Protein AF-A0A1H3UF61-F1 (afdb_monomer_lite)

Sequence (106 aa):
MKQRPRIYYTESQKKLMWDHWQKGDSLQHIAQLFDRNHSSIQHILAETGGIRPAVRRRSRLALTLAEREEISRAVVAGNSIRSMAALLGRAASTISREIKRNGGQG

pLDDT: mean 89.36, std 7.06, range [53.25, 95.38]

Structure (mmCIF, N/CA/C/O backbone):
data_AF-A0A1H3UF61-F1
#
_entry.id   AF-A0A1H3UF61-F1
#
loop_
_atom_site.group_PDB
_atom_site.id
_atom_site.type_symbol
_atom_site.label_atom_id
_atom_site.label_alt_id
_atom_site.label_comp_id
_atom_site.label_asym_id
_atom_site.label_entity_id
_atom_site.label_seq_id
_atom_site.pdbx_PDB_ins_code
_atom_site.Cartn_x
_atom_site.Cartn_y
_atom_site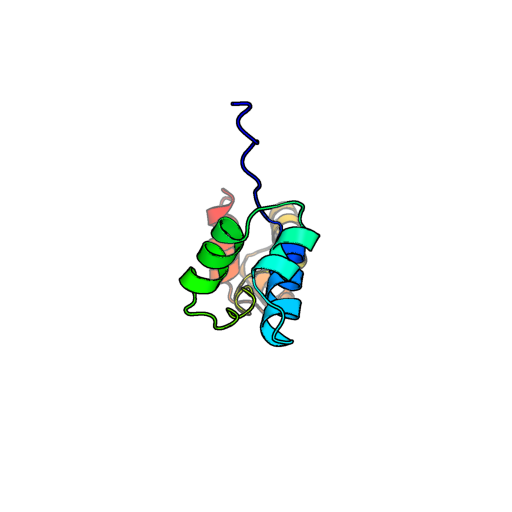.Cartn_z
_atom_site.occupancy
_atom_site.B_iso_or_equiv
_atom_site.auth_seq_id
_atom_site.auth_comp_id
_atom_site.auth_asym_id
_atom_site.auth_atom_id
_atom_site.pdbx_PDB_model_num
ATOM 1 N N . MET A 1 1 ? 19.144 26.515 -23.848 1.00 65.12 1 MET A N 1
ATOM 2 C CA . MET A 1 1 ? 18.594 25.139 -23.939 1.00 65.12 1 MET A CA 1
ATOM 3 C C . MET A 1 1 ? 17.316 25.073 -23.113 1.00 65.12 1 MET A C 1
ATOM 5 O O . MET A 1 1 ? 17.331 25.537 -21.981 1.00 65.12 1 MET A O 1
ATOM 9 N N . LYS A 1 2 ? 16.209 24.560 -23.662 1.00 71.88 2 LYS A N 1
ATOM 10 C CA . LYS A 1 2 ? 14.929 24.471 -22.938 1.00 71.88 2 LYS A CA 1
ATOM 11 C C . LYS A 1 2 ? 14.992 23.279 -21.973 1.00 71.88 2 LYS A C 1
ATOM 13 O O . LYS A 1 2 ? 15.086 22.140 -22.425 1.00 71.88 2 LYS A O 1
ATOM 18 N N . GLN A 1 3 ? 15.016 23.527 -20.662 1.00 74.88 3 GLN A N 1
ATOM 19 C CA . GLN A 1 3 ? 15.046 22.454 -19.663 1.00 74.88 3 GLN A CA 1
ATOM 20 C C . GLN A 1 3 ? 13.728 21.670 -19.702 1.00 74.88 3 GLN A C 1
ATOM 22 O O . GLN A 1 3 ? 12.644 22.253 -19.671 1.00 74.88 3 GLN A O 1
ATOM 27 N N . ARG A 1 4 ? 13.819 20.340 -19.801 1.00 77.75 4 ARG A N 1
ATOM 28 C CA . ARG A 1 4 ? 12.649 19.459 -19.720 1.00 77.75 4 ARG A CA 1
ATOM 29 C C . ARG A 1 4 ? 12.242 19.287 -18.247 1.00 77.75 4 ARG A C 1
ATOM 31 O O . ARG A 1 4 ? 13.123 19.079 -17.414 1.00 77.75 4 ARG A O 1
ATOM 38 N N . PRO A 1 5 ? 10.939 19.309 -17.916 1.00 82.31 5 PRO A N 1
ATOM 39 C CA . PRO A 1 5 ? 10.478 19.103 -16.548 1.00 82.31 5 PRO A CA 1
ATOM 40 C C . PRO A 1 5 ? 10.790 17.681 -16.061 1.00 82.31 5 PRO A C 1
ATOM 42 O O . PRO A 1 5 ? 10.802 16.719 -16.847 1.00 82.31 5 PRO A O 1
ATOM 45 N N . ARG A 1 6 ? 11.036 17.565 -14.749 1.00 83.62 6 ARG A N 1
ATOM 46 C CA . ARG A 1 6 ? 11.250 16.291 -14.052 1.00 83.62 6 ARG A CA 1
ATOM 47 C C . ARG A 1 6 ? 9.969 15.456 -14.105 1.00 83.62 6 ARG A C 1
ATOM 49 O O . ARG A 1 6 ? 8.892 15.962 -13.809 1.00 83.62 6 ARG A O 1
ATOM 56 N N . ILE A 1 7 ? 10.100 14.178 -14.459 1.00 84.88 7 ILE A N 1
ATOM 57 C CA . ILE A 1 7 ? 9.003 13.206 -14.394 1.00 84.88 7 ILE A CA 1
ATOM 58 C C . ILE A 1 7 ? 9.128 12.393 -13.110 1.00 84.88 7 ILE A C 1
ATOM 60 O O . ILE A 1 7 ? 10.220 11.952 -12.748 1.00 84.88 7 ILE A O 1
ATOM 64 N N . TYR A 1 8 ? 7.989 12.152 -12.468 1.00 87.50 8 TYR A N 1
ATOM 65 C CA . TYR A 1 8 ? 7.835 11.123 -11.450 1.00 87.50 8 TYR A CA 1
ATOM 66 C C . TYR A 1 8 ? 7.093 9.945 -12.073 1.00 87.50 8 TYR A C 1
ATOM 68 O O . TYR A 1 8 ? 5.953 10.096 -12.507 1.00 87.50 8 TYR A O 1
ATOM 76 N N . TYR A 1 9 ? 7.751 8.789 -12.147 1.00 88.50 9 TYR A N 1
ATOM 77 C CA . TYR A 1 9 ? 7.137 7.597 -12.721 1.00 88.50 9 TYR A CA 1
ATOM 78 C C . TYR A 1 9 ? 6.143 6.981 -11.745 1.00 88.50 9 TYR A C 1
ATOM 80 O O . TYR A 1 9 ? 6.473 6.736 -10.579 1.00 88.50 9 TYR A O 1
ATOM 88 N N . THR A 1 10 ? 4.945 6.688 -12.239 1.00 91.19 10 THR A N 1
ATOM 89 C CA . THR A 1 10 ? 3.957 5.905 -11.497 1.00 91.19 10 THR A CA 1
ATOM 90 C C . THR A 1 10 ? 4.439 4.463 -11.326 1.00 91.19 10 THR A C 1
ATOM 92 O O . THR A 1 10 ? 5.301 3.974 -12.059 1.00 91.19 10 THR A O 1
ATOM 95 N N . GLU A 1 11 ? 3.843 3.732 -10.386 1.00 88.88 11 GLU A N 1
ATOM 96 C CA . GLU A 1 11 ? 4.151 2.308 -10.209 1.00 88.88 11 GLU A CA 1
ATOM 97 C C . GLU A 1 11 ? 3.807 1.478 -11.458 1.00 88.88 11 GLU A C 1
ATOM 99 O O . GLU A 1 11 ? 4.524 0.535 -11.785 1.00 88.88 11 GLU A O 1
ATOM 104 N N . SER A 1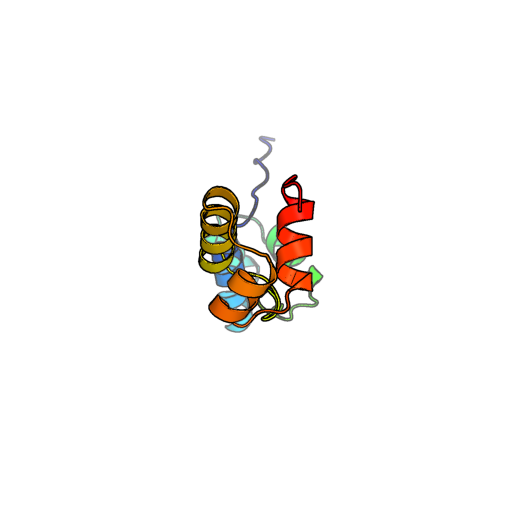 12 ? 2.768 1.860 -12.212 1.00 91.19 12 SER A N 1
ATOM 105 C CA . SER A 1 12 ? 2.434 1.221 -13.491 1.00 91.19 12 SER A CA 1
ATOM 106 C C . SER A 1 12 ? 3.494 1.473 -14.567 1.00 91.19 12 SER A C 1
ATOM 108 O O . SER A 1 12 ? 3.857 0.548 -15.289 1.00 91.19 12 SER A O 1
ATOM 110 N N . GLN A 1 13 ? 4.046 2.686 -14.640 1.00 92.00 13 GLN A N 1
ATOM 111 C CA . GLN A 1 13 ? 5.133 3.013 -15.566 1.00 92.00 13 GLN A CA 1
ATOM 112 C C . GLN A 1 13 ? 6.418 2.268 -15.200 1.00 92.00 13 GLN A C 1
ATOM 114 O O . GLN A 1 13 ? 7.019 1.634 -16.062 1.00 92.00 13 GLN A O 1
ATOM 119 N N . LYS A 1 14 ? 6.796 2.245 -13.915 1.00 90.38 14 LYS A N 1
ATOM 120 C CA . LYS A 1 14 ? 7.936 1.439 -13.446 1.00 90.38 14 LYS A CA 1
ATOM 121 C C . LYS A 1 14 ? 7.737 -0.042 -13.748 1.00 90.38 14 LYS A C 1
ATOM 123 O O . LYS A 1 14 ? 8.682 -0.711 -14.156 1.00 90.38 14 LYS A O 1
ATOM 128 N N . LYS A 1 15 ? 6.517 -0.565 -13.579 1.00 91.75 15 LYS A N 1
ATOM 129 C CA . LYS A 1 15 ? 6.195 -1.954 -13.922 1.00 91.75 15 LYS A CA 1
ATOM 130 C C . LYS A 1 15 ? 6.488 -2.237 -15.396 1.00 91.75 15 LYS A C 1
ATOM 132 O O . LYS A 1 15 ? 7.199 -3.202 -15.657 1.00 91.75 15 LYS A O 1
ATOM 137 N N . LEU A 1 16 ? 6.036 -1.371 -16.308 1.00 93.56 16 LEU A N 1
ATOM 138 C CA . LEU A 1 16 ? 6.325 -1.485 -17.742 1.00 93.56 16 LEU A CA 1
ATOM 139 C C . LEU A 1 16 ? 7.830 -1.446 -18.033 1.00 93.56 16 LEU A C 1
ATOM 141 O O . LEU A 1 16 ? 8.326 -2.303 -18.756 1.00 93.56 16 LEU A O 1
ATOM 145 N N . MET A 1 17 ? 8.577 -0.518 -17.423 1.00 93.19 17 MET A N 1
ATOM 146 C CA . MET A 1 17 ? 10.041 -0.452 -17.573 1.00 93.19 17 MET A CA 1
ATOM 147 C C . MET A 1 17 ? 10.701 -1.781 -17.201 1.00 93.19 17 MET A C 1
ATOM 149 O O . MET A 1 17 ? 11.523 -2.307 -17.947 1.00 93.19 17 MET A O 1
ATOM 153 N N . TRP A 1 18 ? 10.299 -2.346 -16.063 1.00 93.31 18 TRP A N 1
ATOM 154 C CA . TRP A 1 18 ? 10.801 -3.634 -15.609 1.00 93.31 18 TRP A CA 1
ATOM 155 C C . TRP A 1 18 ? 10.333 -4.810 -16.481 1.00 93.31 18 TRP A C 1
ATOM 157 O O . TRP A 1 18 ? 11.071 -5.782 -16.600 1.00 93.31 18 TRP A O 1
ATOM 167 N N . ASP A 1 19 ? 9.134 -4.751 -17.074 1.00 94.25 19 ASP A N 1
ATOM 168 C CA . ASP A 1 19 ? 8.633 -5.795 -17.980 1.00 94.25 19 ASP A CA 1
ATOM 169 C C . ASP A 1 19 ? 9.482 -5.857 -19.255 1.00 94.25 19 ASP A C 1
ATOM 171 O O . ASP A 1 19 ? 9.833 -6.946 -19.700 1.00 94.25 19 ASP A O 1
ATOM 175 N N . HIS A 1 20 ? 9.861 -4.704 -19.812 1.00 94.31 20 HIS A N 1
ATOM 176 C CA . HIS A 1 20 ? 10.757 -4.622 -20.967 1.00 94.31 20 HIS A CA 1
ATOM 177 C C . HIS A 1 20 ? 12.205 -4.997 -20.617 1.00 94.31 20 HIS A C 1
ATOM 179 O O . HIS A 1 20 ? 12.834 -5.774 -21.332 1.00 94.31 20 HIS A O 1
ATOM 185 N N . TRP A 1 21 ? 12.715 -4.542 -19.466 1.00 93.94 21 TRP A N 1
ATOM 186 C CA . TRP A 1 21 ? 14.038 -4.951 -18.982 1.00 93.94 21 TRP A CA 1
ATOM 187 C C . TRP A 1 21 ? 14.143 -6.471 -18.812 1.00 93.94 21 TRP A C 1
ATOM 189 O O . TRP A 1 21 ? 15.108 -7.085 -19.255 1.00 93.94 21 TRP A O 1
ATOM 199 N N . GLN A 1 22 ? 13.115 -7.102 -18.236 1.00 91.62 22 GLN A N 1
ATOM 200 C CA . GLN A 1 22 ? 13.071 -8.554 -18.062 1.00 91.62 22 GLN A CA 1
ATOM 201 C C . GLN A 1 22 ? 12.982 -9.316 -19.395 1.00 91.62 22 GLN A C 1
ATOM 203 O O . GLN A 1 22 ? 13.460 -10.445 -19.476 1.00 91.62 22 GLN A O 1
ATOM 208 N N . LYS A 1 23 ? 12.398 -8.714 -20.437 1.00 93.94 23 LYS A N 1
ATOM 209 C CA . LYS A 1 23 ? 12.390 -9.266 -21.802 1.00 93.94 23 LYS A CA 1
ATOM 210 C C . LYS A 1 23 ? 13.745 -9.149 -22.512 1.00 93.94 23 LYS A C 1
ATOM 212 O O . LYS A 1 23 ? 13.921 -9.787 -23.544 1.00 93.94 23 LYS A O 1
ATOM 217 N N . GLY A 1 24 ? 14.688 -8.379 -21.963 1.00 92.75 24 GLY A N 1
ATOM 218 C CA . GLY A 1 24 ? 16.001 -8.132 -22.561 1.00 92.75 24 GLY A CA 1
ATOM 219 C C . GLY A 1 24 ? 16.054 -6.905 -23.475 1.00 92.75 24 GLY A C 1
ATOM 220 O O . GLY A 1 24 ? 17.019 -6.749 -24.221 1.00 92.75 24 GLY A O 1
ATOM 221 N N . ASP A 1 25 ? 15.047 -6.028 -23.428 1.00 93.81 25 ASP A N 1
ATOM 222 C CA . ASP A 1 25 ? 15.045 -4.811 -24.238 1.00 93.81 25 ASP A CA 1
ATOM 223 C C . ASP A 1 25 ? 16.148 -3.839 -23.797 1.00 93.81 25 ASP A C 1
ATOM 225 O O . ASP A 1 25 ? 16.458 -3.687 -22.610 1.00 93.81 25 ASP A O 1
ATOM 229 N N . SER A 1 26 ? 16.729 -3.126 -24.765 1.00 92.50 26 SER A N 1
ATOM 230 C CA . SER A 1 26 ? 17.786 -2.153 -24.487 1.00 92.50 26 SER A CA 1
ATOM 231 C C . SER A 1 26 ? 17.252 -0.939 -23.720 1.00 92.50 26 SER A C 1
ATOM 233 O O . SER A 1 26 ? 16.126 -0.486 -23.932 1.00 92.50 26 SER A O 1
ATOM 235 N N . LEU A 1 27 ? 18.096 -0.326 -22.882 1.00 91.19 27 LEU A N 1
ATOM 236 C CA . LEU A 1 27 ? 17.733 0.887 -22.135 1.00 91.19 27 LEU A CA 1
ATOM 237 C C . LEU A 1 27 ? 17.244 2.024 -23.045 1.00 91.19 27 LEU A C 1
ATOM 239 O O . LEU A 1 27 ? 16.396 2.816 -22.637 1.00 91.19 27 LEU A O 1
ATOM 243 N N . GLN A 1 28 ? 17.770 2.108 -24.271 1.00 91.75 28 GLN A N 1
ATOM 244 C CA . GLN A 1 28 ? 17.337 3.093 -25.259 1.00 91.75 28 GLN A CA 1
ATOM 245 C C . GLN A 1 28 ? 15.910 2.824 -25.738 1.00 91.75 28 GLN A C 1
ATOM 247 O O . GLN A 1 28 ? 15.112 3.757 -25.783 1.00 91.75 28 GLN A O 1
ATOM 252 N N . HIS A 1 29 ? 15.575 1.565 -26.033 1.00 92.69 29 HIS A N 1
ATOM 253 C CA . HIS A 1 29 ? 14.227 1.189 -26.449 1.00 92.69 29 HIS A CA 1
ATOM 254 C C . HIS A 1 29 ? 13.208 1.475 -25.341 1.00 92.69 29 HIS A C 1
ATOM 256 O O . HIS A 1 29 ? 12.202 2.138 -25.579 1.00 92.69 29 HIS A O 1
ATOM 262 N N . ILE A 1 30 ? 13.522 1.088 -24.099 1.00 93.19 30 ILE A N 1
ATOM 263 C CA . ILE A 1 30 ? 12.659 1.376 -22.947 1.00 93.19 30 ILE A CA 1
ATOM 264 C C . ILE A 1 30 ? 12.469 2.892 -22.794 1.00 93.19 30 ILE A C 1
ATOM 266 O O . ILE A 1 30 ? 11.363 3.347 -22.531 1.00 93.19 30 ILE A O 1
ATOM 270 N N . ALA A 1 31 ? 13.515 3.698 -22.994 1.00 91.69 31 ALA A N 1
ATOM 271 C CA . ALA A 1 31 ? 13.433 5.150 -22.839 1.00 91.69 31 ALA A CA 1
ATOM 272 C C . ALA A 1 31 ? 12.601 5.840 -23.926 1.00 91.69 31 ALA A C 1
ATOM 274 O O . ALA A 1 31 ? 11.882 6.796 -23.622 1.00 91.69 31 ALA A O 1
ATOM 275 N N . GLN A 1 32 ? 12.627 5.319 -25.155 1.00 91.62 32 GLN A N 1
ATOM 276 C CA . GLN A 1 32 ? 11.778 5.791 -26.251 1.00 91.62 32 GLN A CA 1
ATOM 277 C C . GLN A 1 32 ? 10.287 5.627 -25.930 1.00 91.62 32 GLN A C 1
ATOM 279 O O . GLN A 1 32 ? 9.513 6.532 -26.233 1.00 91.62 32 GLN A O 1
ATOM 284 N N . LEU A 1 33 ? 9.891 4.557 -25.226 1.00 90.81 33 LEU A N 1
ATOM 285 C CA . LEU A 1 33 ? 8.498 4.351 -24.790 1.00 90.81 33 LEU A CA 1
ATOM 286 C C . LEU A 1 33 ? 7.977 5.469 -23.871 1.00 90.81 33 LEU A C 1
ATOM 288 O O . LEU A 1 33 ? 6.771 5.691 -23.795 1.00 90.81 33 LEU A O 1
ATOM 292 N N . PHE A 1 34 ? 8.872 6.178 -23.177 1.00 88.75 34 PHE A N 1
ATOM 293 C CA . PHE A 1 34 ? 8.528 7.277 -22.269 1.00 88.75 34 PHE A CA 1
ATOM 294 C C . PHE A 1 34 ? 8.881 8.665 -22.828 1.00 88.75 34 PHE A C 1
ATOM 296 O O . PHE A 1 34 ? 8.757 9.648 -22.096 1.00 88.75 34 PHE A O 1
ATOM 303 N N . ASP A 1 35 ? 9.331 8.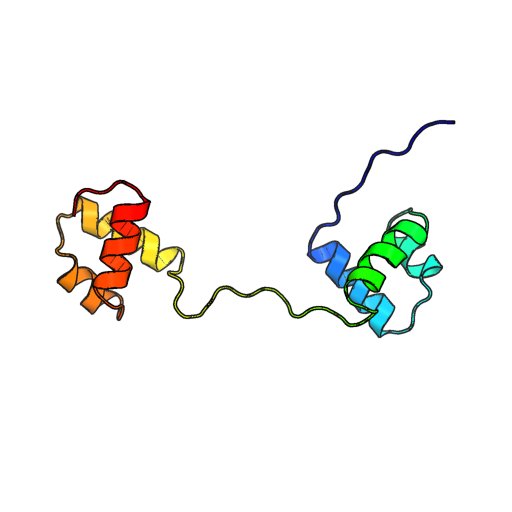766 -24.087 1.00 87.50 35 ASP A N 1
ATOM 304 C CA . ASP A 1 35 ? 9.895 9.988 -24.689 1.00 87.50 35 ASP A CA 1
ATOM 305 C C . ASP A 1 35 ? 11.043 10.591 -23.843 1.00 87.50 35 ASP A C 1
ATOM 307 O O . ASP A 1 35 ? 11.116 11.796 -23.557 1.00 87.50 35 ASP A O 1
ATOM 311 N N . ARG A 1 36 ? 11.947 9.732 -23.350 1.00 85.19 36 ARG A N 1
ATOM 312 C CA . ARG A 1 36 ? 13.058 10.127 -22.466 1.00 85.19 36 ARG A CA 1
ATOM 313 C C . ARG A 1 36 ? 14.403 9.571 -22.911 1.00 85.19 36 ARG A C 1
ATOM 315 O O . ARG A 1 36 ? 14.505 8.707 -23.771 1.00 85.19 36 ARG A O 1
ATOM 322 N N . ASN A 1 37 ? 15.458 10.118 -22.303 1.00 85.62 37 ASN A N 1
ATOM 323 C CA . ASN A 1 37 ? 16.809 9.591 -22.439 1.00 85.62 37 ASN A CA 1
ATOM 324 C C . ASN A 1 37 ? 17.028 8.426 -21.456 1.00 85.62 37 ASN A C 1
ATOM 326 O O . ASN A 1 37 ? 16.483 8.420 -20.348 1.00 85.62 37 ASN A O 1
ATOM 330 N N . HIS A 1 38 ? 17.869 7.472 -21.847 1.00 84.19 38 HIS A N 1
ATOM 331 C CA . HIS A 1 38 ? 18.127 6.229 -21.121 1.00 84.19 38 HIS A CA 1
ATOM 332 C C . HIS A 1 38 ? 18.723 6.432 -19.721 1.00 84.19 38 HIS A C 1
ATOM 334 O O . HIS A 1 38 ? 18.494 5.601 -18.846 1.00 84.19 38 HIS A O 1
ATOM 340 N N . SER A 1 39 ? 19.412 7.551 -19.468 1.00 86.31 39 SER A N 1
ATOM 341 C CA . SER A 1 39 ? 20.043 7.845 -18.172 1.00 86.31 39 SER A CA 1
ATOM 342 C C . SER A 1 39 ? 19.059 7.832 -16.995 1.00 86.31 39 SER A C 1
ATOM 344 O O . SER A 1 39 ? 19.394 7.369 -15.908 1.00 86.31 39 SER A O 1
ATOM 346 N N . SER A 1 40 ? 17.814 8.279 -17.205 1.00 83.12 40 SER A N 1
ATOM 347 C CA . SER A 1 40 ? 16.783 8.259 -16.155 1.00 83.12 40 SER A CA 1
ATOM 348 C C . SER A 1 40 ? 16.310 6.841 -15.820 1.00 83.12 40 SER A C 1
ATOM 350 O O . SER A 1 40 ? 16.007 6.550 -14.668 1.00 83.12 40 SER A O 1
ATOM 352 N N . ILE A 1 41 ? 16.251 5.957 -16.819 1.00 86.31 41 ILE A N 1
ATOM 353 C CA . ILE A 1 41 ? 15.839 4.555 -16.655 1.00 86.31 41 ILE A CA 1
ATOM 354 C C . ILE A 1 41 ? 16.966 3.736 -16.039 1.00 86.31 41 ILE A C 1
ATOM 356 O O . ILE A 1 41 ? 16.724 2.939 -15.137 1.00 86.31 41 ILE A O 1
ATOM 360 N N . GLN A 1 42 ? 18.199 3.988 -16.480 1.00 89.69 42 GLN A N 1
ATOM 361 C CA . GLN A 1 42 ? 19.395 3.364 -15.932 1.00 89.69 42 GLN A CA 1
ATOM 362 C C . GLN A 1 42 ? 19.487 3.578 -14.421 1.00 89.69 42 GLN A C 1
ATOM 364 O O . GLN A 1 42 ? 19.735 2.617 -13.707 1.00 89.69 42 GLN A O 1
ATOM 369 N N . HIS A 1 43 ? 19.231 4.795 -13.926 1.00 87.88 43 HIS A N 1
ATOM 370 C CA . HIS A 1 43 ? 19.241 5.067 -12.485 1.00 87.88 43 HIS A CA 1
ATOM 371 C C . HIS A 1 43 ? 18.219 4.204 -11.727 1.00 87.88 43 HIS A C 1
ATOM 373 O O . HIS A 1 43 ? 18.552 3.600 -10.714 1.00 87.88 43 HIS A O 1
ATOM 379 N N . ILE A 1 44 ? 16.994 4.087 -12.248 1.00 87.00 44 ILE A N 1
ATOM 380 C CA . ILE A 1 44 ? 15.912 3.309 -11.619 1.00 87.00 44 ILE A CA 1
ATOM 381 C C . ILE A 1 44 ? 16.246 1.814 -11.561 1.00 87.00 44 ILE A C 1
ATOM 383 O O . ILE A 1 44 ? 15.931 1.154 -10.575 1.00 87.00 44 ILE A O 1
ATOM 387 N N . LEU A 1 45 ? 16.874 1.274 -12.606 1.00 89.12 45 LEU A N 1
ATOM 388 C CA . LEU A 1 45 ? 17.279 -0.133 -12.640 1.00 89.12 45 LEU A CA 1
ATOM 389 C C . LEU A 1 45 ? 18.538 -0.382 -11.796 1.00 89.12 45 LEU A C 1
ATOM 391 O O . LEU A 1 45 ? 18.636 -1.408 -11.126 1.00 89.12 45 LEU A O 1
ATOM 395 N N . ALA A 1 46 ? 19.490 0.555 -11.798 1.00 89.75 46 ALA A N 1
ATOM 396 C CA . ALA A 1 46 ? 20.742 0.446 -11.053 1.00 89.75 46 ALA A CA 1
ATOM 397 C C . ALA A 1 46 ? 20.533 0.504 -9.532 1.00 89.75 46 ALA A C 1
ATOM 399 O O . ALA A 1 46 ? 21.261 -0.170 -8.808 1.00 89.75 46 ALA A O 1
ATOM 400 N N . GLU A 1 47 ? 19.515 1.227 -9.049 1.00 88.56 47 GLU A N 1
ATOM 401 C CA . GLU A 1 47 ? 19.149 1.280 -7.622 1.00 88.56 47 GLU A CA 1
ATOM 402 C C . GLU A 1 47 ? 18.929 -0.107 -6.998 1.00 88.56 47 GLU A C 1
ATOM 404 O O . GLU A 1 47 ? 19.199 -0.302 -5.815 1.00 88.56 47 GLU A O 1
ATOM 409 N N . THR A 1 48 ? 18.460 -1.081 -7.782 1.00 86.81 48 THR A N 1
ATOM 410 C CA . THR A 1 48 ? 18.235 -2.462 -7.328 1.00 86.81 48 THR A CA 1
ATOM 411 C C . THR A 1 48 ? 19.173 -3.464 -8.007 1.00 86.81 48 THR A C 1
ATOM 413 O O . THR A 1 48 ? 18.894 -4.662 -8.027 1.00 86.81 48 THR A O 1
ATOM 416 N N . GLY A 1 49 ? 20.282 -2.989 -8.587 1.00 88.06 49 GLY A N 1
ATOM 417 C CA . GLY A 1 49 ? 21.282 -3.832 -9.250 1.00 88.06 49 GLY A CA 1
ATOM 418 C C . GLY A 1 49 ? 20.770 -4.546 -10.504 1.00 88.06 49 GLY A C 1
ATOM 419 O O . GLY A 1 49 ? 21.258 -5.618 -10.843 1.00 88.06 49 GLY A O 1
ATOM 420 N N . GLY A 1 50 ? 19.750 -4.001 -11.173 1.00 88.88 50 GLY A N 1
ATOM 421 C CA . GLY A 1 50 ? 19.120 -4.624 -12.339 1.00 88.88 50 GLY A CA 1
ATOM 422 C C . GLY A 1 50 ? 18.176 -5.781 -11.998 1.00 88.88 50 GLY A C 1
ATOM 423 O O . GLY A 1 50 ? 17.660 -6.427 -12.910 1.00 88.88 50 GLY A O 1
ATOM 424 N N . ILE A 1 51 ? 17.912 -6.025 -10.710 1.00 88.81 51 ILE A N 1
ATOM 425 C CA . ILE A 1 51 ? 16.966 -7.036 -10.234 1.00 88.81 51 ILE A CA 1
ATOM 426 C C . ILE A 1 51 ? 15.645 -6.358 -9.885 1.00 88.81 51 ILE A C 1
ATOM 428 O O . ILE A 1 51 ? 15.603 -5.386 -9.127 1.00 88.81 51 ILE A O 1
ATOM 432 N N . ARG A 1 52 ? 14.543 -6.890 -10.420 1.00 89.81 52 ARG A N 1
ATOM 433 C CA . ARG A 1 52 ? 13.198 -6.363 -10.177 1.00 89.81 52 ARG A CA 1
ATOM 434 C C . ARG A 1 52 ? 12.877 -6.426 -8.675 1.00 89.81 52 ARG A C 1
ATOM 436 O O . ARG A 1 52 ? 12.843 -7.526 -8.120 1.00 89.81 52 ARG A O 1
ATOM 443 N N . PRO A 1 53 ? 12.602 -5.288 -8.009 1.00 89.31 53 PRO A N 1
ATOM 444 C CA . PRO A 1 53 ? 12.256 -5.297 -6.597 1.00 89.31 53 PRO A CA 1
ATOM 445 C C . PRO A 1 53 ? 10.913 -5.993 -6.371 1.00 89.31 53 PRO A C 1
ATOM 447 O O . PRO A 1 53 ? 9.998 -5.919 -7.197 1.00 89.31 53 PRO A O 1
ATOM 450 N N . ALA A 1 54 ? 10.772 -6.633 -5.211 1.00 88.38 54 ALA A N 1
ATOM 451 C CA . ALA A 1 54 ? 9.498 -7.197 -4.796 1.00 88.38 54 ALA A CA 1
ATOM 452 C C . ALA A 1 54 ? 8.445 -6.087 -4.653 1.00 88.38 54 ALA A C 1
ATOM 454 O O . ALA A 1 54 ? 8.703 -5.027 -4.073 1.00 88.38 54 ALA A O 1
ATOM 455 N N . VAL A 1 55 ? 7.234 -6.345 -5.155 1.00 87.75 55 VAL A N 1
ATOM 456 C CA . VAL A 1 55 ? 6.110 -5.417 -5.000 1.00 87.75 55 VAL A CA 1
ATOM 457 C C . VAL A 1 55 ? 5.850 -5.212 -3.512 1.00 87.75 55 VAL A C 1
ATOM 459 O O . VAL A 1 55 ? 5.608 -6.175 -2.779 1.00 87.75 55 VAL A O 1
ATOM 462 N N . ARG A 1 56 ? 5.877 -3.954 -3.060 1.00 88.00 56 ARG A N 1
ATOM 463 C CA . ARG A 1 56 ? 5.586 -3.619 -1.664 1.00 88.00 56 ARG A CA 1
ATOM 464 C C . ARG A 1 56 ? 4.156 -4.036 -1.332 1.00 88.00 56 ARG A C 1
ATOM 466 O O . ARG A 1 56 ? 3.206 -3.604 -1.979 1.00 88.00 56 ARG A O 1
ATOM 473 N N . ARG A 1 57 ? 4.001 -4.865 -0.303 1.00 88.00 57 ARG A N 1
ATOM 474 C CA . ARG A 1 57 ? 2.701 -5.300 0.220 1.00 88.00 57 ARG A CA 1
ATOM 475 C C . ARG A 1 57 ? 2.586 -4.877 1.674 1.00 88.00 57 ARG A C 1
ATOM 477 O O . ARG A 1 57 ? 3.572 -4.894 2.410 1.00 88.00 57 ARG A O 1
ATOM 484 N N . ARG A 1 58 ? 1.380 -4.495 2.099 1.00 89.25 58 ARG A N 1
ATOM 485 C CA . ARG A 1 58 ? 1.117 -4.296 3.528 1.00 89.25 58 ARG A CA 1
ATOM 486 C C . ARG A 1 58 ? 1.216 -5.640 4.247 1.00 89.25 58 ARG A C 1
ATOM 488 O O . ARG A 1 58 ? 0.855 -6.675 3.691 1.00 89.25 58 ARG A O 1
ATOM 495 N N . SER A 1 59 ? 1.706 -5.611 5.484 1.00 89.19 59 SER A N 1
ATOM 496 C CA . SER A 1 59 ? 1.724 -6.796 6.344 1.00 89.19 59 SER A CA 1
ATOM 497 C C . SER A 1 59 ? 0.305 -7.330 6.544 1.00 89.19 59 SER A C 1
ATOM 499 O O . SER A 1 59 ? -0.631 -6.548 6.696 1.00 89.19 59 SER A O 1
ATOM 501 N N . ARG A 1 60 ? 0.153 -8.655 6.639 1.00 87.19 60 ARG A N 1
ATOM 502 C CA . ARG A 1 60 ? -1.117 -9.317 7.000 1.00 87.19 60 ARG A CA 1
ATOM 503 C C . ARG A 1 60 ? -1.657 -8.870 8.369 1.00 87.19 60 ARG A C 1
ATOM 505 O O . ARG A 1 60 ? -2.847 -8.991 8.656 1.00 87.19 60 ARG A O 1
ATOM 512 N N . LEU A 1 61 ? -0.772 -8.364 9.227 1.00 87.81 61 LEU A N 1
ATOM 513 C CA . LEU A 1 61 ? -1.122 -7.828 10.542 1.00 87.81 61 LEU A CA 1
ATOM 514 C C . LEU A 1 61 ? -1.657 -6.391 10.481 1.00 87.81 61 LEU A C 1
ATOM 516 O O . LEU A 1 61 ? -2.184 -5.902 11.478 1.00 87.81 61 LEU A O 1
ATOM 520 N N . ALA A 1 62 ? -1.507 -5.702 9.347 1.00 91.69 62 ALA A N 1
ATOM 521 C CA . ALA A 1 62 ? -2.065 -4.372 9.171 1.00 91.69 62 ALA A CA 1
ATOM 522 C C . ALA A 1 62 ? -3.591 -4.456 9.044 1.00 91.69 62 ALA A C 1
ATOM 524 O O . ALA A 1 62 ? -4.110 -5.343 8.368 1.00 91.69 62 ALA A O 1
ATOM 525 N N . LEU A 1 63 ? -4.288 -3.502 9.664 1.00 93.19 63 LEU A N 1
ATOM 526 C CA . LEU A 1 63 ? -5.725 -3.345 9.476 1.00 93.19 63 LEU A CA 1
ATOM 527 C C . LEU A 1 63 ? -6.013 -2.898 8.038 1.00 93.19 63 LEU A C 1
ATOM 529 O O . LEU A 1 63 ? -5.373 -1.978 7.509 1.00 93.19 63 LEU A O 1
ATOM 533 N N . THR A 1 64 ? -6.974 -3.566 7.420 1.00 93.50 64 THR A N 1
ATOM 534 C CA . THR A 1 64 ? -7.569 -3.196 6.138 1.00 93.50 64 THR A CA 1
ATOM 535 C C . THR A 1 64 ? -8.434 -1.945 6.290 1.00 93.50 64 THR A C 1
ATOM 537 O O . THR A 1 64 ? -8.747 -1.513 7.400 1.00 93.50 64 THR A O 1
ATOM 540 N N . LEU A 1 65 ? -8.816 -1.340 5.164 1.00 92.94 65 LEU A N 1
ATOM 541 C CA . LEU A 1 65 ? -9.705 -0.180 5.177 1.00 92.94 65 LEU A CA 1
ATOM 542 C C . LEU A 1 65 ? -11.068 -0.529 5.797 1.00 92.94 65 LEU A C 1
ATOM 544 O O . LEU A 1 65 ? -11.507 0.168 6.700 1.00 92.94 65 LEU A O 1
ATOM 548 N N . ALA A 1 66 ? -11.661 -1.658 5.397 1.00 93.56 66 ALA A N 1
ATOM 549 C CA . ALA A 1 66 ? -12.940 -2.124 5.931 1.00 93.56 66 ALA A CA 1
ATOM 550 C C . ALA A 1 66 ? -12.891 -2.367 7.451 1.00 93.56 66 ALA A C 1
ATOM 552 O O . ALA A 1 66 ? -13.787 -1.943 8.174 1.00 93.56 66 ALA A O 1
ATOM 553 N N . GLU A 1 67 ? -11.816 -2.980 7.961 1.00 94.69 67 GLU A N 1
ATOM 554 C CA . GLU A 1 67 ? -11.636 -3.160 9.410 1.00 94.69 67 GLU A CA 1
ATOM 555 C C . GLU A 1 67 ? -11.514 -1.820 10.144 1.00 94.69 67 GLU A C 1
ATOM 557 O O . GLU A 1 67 ? -12.037 -1.670 11.244 1.00 94.69 67 GLU A O 1
ATOM 562 N N . ARG A 1 68 ? -10.832 -0.832 9.551 1.00 94.88 68 ARG A N 1
ATOM 563 C CA . ARG A 1 68 ? -10.713 0.514 10.131 1.00 94.88 68 ARG A CA 1
ATOM 564 C C . ARG A 1 68 ? -12.048 1.244 10.168 1.00 94.88 68 ARG A C 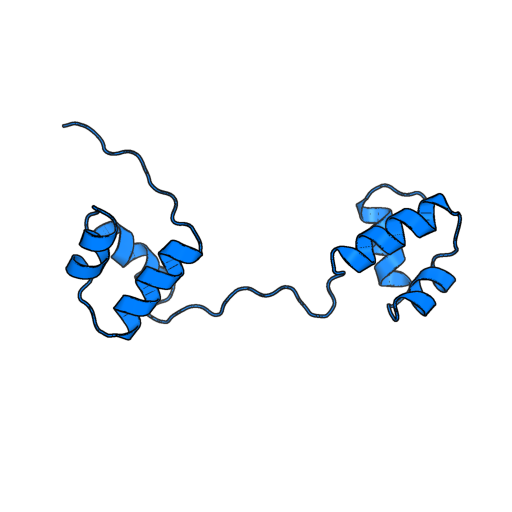1
ATOM 566 O O . ARG A 1 68 ? -12.349 1.893 11.165 1.00 94.88 68 ARG A O 1
ATOM 573 N N . GLU A 1 69 ? -12.839 1.127 9.111 1.00 94.62 69 GLU A N 1
ATOM 574 C CA . GLU A 1 69 ? -14.188 1.688 9.065 1.00 94.62 69 GLU A CA 1
ATOM 575 C C . GLU A 1 69 ? -15.100 1.043 10.109 1.00 94.62 69 GLU A C 1
ATOM 577 O O . GLU A 1 69 ? -15.841 1.748 10.789 1.00 94.62 69 GLU A O 1
ATOM 582 N N . GLU A 1 70 ? -15.004 -0.276 10.292 1.00 95.38 70 GLU A N 1
ATOM 583 C CA . GLU A 1 70 ? -15.770 -0.980 11.319 1.00 95.38 70 GLU A CA 1
ATOM 584 C C . GLU A 1 70 ? -15.374 -0.529 12.728 1.00 95.38 70 GLU A C 1
ATOM 586 O O . GLU A 1 70 ? -16.243 -0.212 13.535 1.00 95.38 70 GLU A O 1
ATOM 591 N N . ILE A 1 71 ? -14.070 -0.393 13.002 1.00 93.56 71 ILE A N 1
ATOM 592 C CA . ILE A 1 71 ? -13.583 0.184 14.265 1.00 93.56 71 ILE A CA 1
ATOM 593 C C . ILE A 1 71 ? -14.149 1.596 14.457 1.00 93.56 71 ILE A C 1
ATOM 595 O O . ILE A 1 71 ? -14.633 1.914 15.538 1.00 93.56 71 ILE A O 1
ATOM 599 N N . SER A 1 72 ? -14.136 2.439 13.421 1.00 92.38 72 SER A N 1
ATOM 600 C CA . SER A 1 72 ? -14.669 3.803 13.507 1.00 92.38 72 SER A CA 1
ATOM 601 C C . SER A 1 72 ? -16.165 3.823 13.835 1.00 92.38 72 SER A C 1
ATOM 603 O O . SER A 1 72 ? -16.584 4.592 14.697 1.00 92.38 72 SER A O 1
ATOM 605 N N . ARG A 1 73 ? -16.974 2.980 13.179 1.00 93.69 73 ARG A N 1
ATOM 606 C CA . ARG A 1 73 ? -18.418 2.873 13.452 1.00 93.69 73 ARG A CA 1
ATOM 607 C C . ARG A 1 73 ? -18.686 2.365 14.863 1.00 93.69 73 ARG A C 1
ATOM 609 O O . ARG A 1 73 ? -19.519 2.921 15.572 1.00 93.69 73 ARG A O 1
ATOM 616 N N . ALA A 1 74 ? -17.954 1.340 15.282 1.00 92.12 74 ALA A N 1
ATOM 617 C CA . ALA A 1 74 ? -18.113 0.730 16.589 1.00 92.12 74 ALA A CA 1
ATOM 618 C C . ALA A 1 74 ? -17.6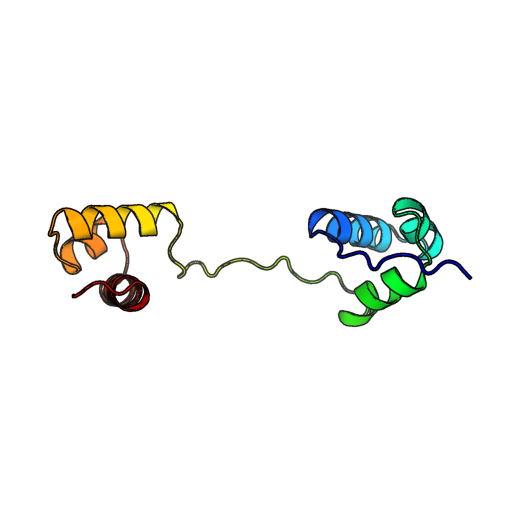95 1.668 17.736 1.00 92.12 74 ALA A C 1
ATOM 620 O O . ALA A 1 74 ? -18.338 1.655 18.782 1.00 92.12 74 ALA A O 1
ATOM 621 N N . VAL A 1 75 ? -16.690 2.528 17.530 1.00 91.62 75 VAL A N 1
ATOM 622 C CA . VAL A 1 75 ? -16.341 3.597 18.483 1.00 91.62 75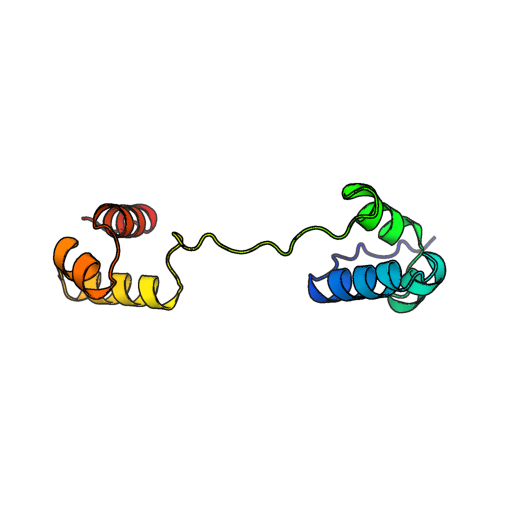 VAL A CA 1
ATOM 623 C C . VAL A 1 75 ? -17.500 4.579 18.656 1.00 91.62 75 VAL A C 1
ATOM 625 O O . VAL A 1 75 ? -17.868 4.883 19.785 1.00 91.62 75 VAL A O 1
ATOM 628 N N . VAL A 1 76 ? -18.122 5.031 17.561 1.00 91.50 76 VAL A N 1
ATOM 629 C CA . VAL A 1 76 ? -19.283 5.943 17.623 1.00 91.50 76 VAL A CA 1
ATOM 630 C C . VAL A 1 76 ? -20.490 5.278 18.292 1.00 91.50 76 VAL A C 1
ATOM 632 O O . VAL A 1 76 ? -21.213 5.928 19.040 1.00 91.50 76 VAL A O 1
ATOM 635 N N . ALA A 1 77 ? -20.684 3.977 18.072 1.00 91.56 77 ALA A N 1
ATOM 636 C CA . ALA A 1 77 ? -21.737 3.196 18.717 1.00 91.56 77 ALA A CA 1
ATOM 637 C C . ALA A 1 77 ? -21.475 2.900 20.211 1.00 91.56 77 ALA A C 1
ATOM 639 O O . ALA A 1 77 ? -22.339 2.327 20.870 1.00 91.56 77 ALA A O 1
ATOM 640 N N . GLY A 1 78 ? -20.304 3.258 20.753 1.00 90.56 78 GLY A N 1
ATOM 641 C CA . GLY A 1 78 ? -19.943 2.994 22.150 1.00 90.56 78 GLY A CA 1
ATOM 642 C C . GLY A 1 78 ? -19.575 1.534 22.443 1.00 90.56 78 GLY A C 1
ATOM 643 O O . GLY A 1 78 ? -19.627 1.098 23.593 1.00 90.56 78 GLY A O 1
ATOM 644 N N . ASN A 1 79 ? -19.199 0.757 21.424 1.00 91.81 79 ASN A N 1
ATOM 645 C CA . ASN A 1 79 ? -18.800 -0.636 21.604 1.00 91.81 79 ASN A CA 1
ATOM 646 C C . ASN A 1 79 ? -17.450 -0.743 22.327 1.00 91.81 79 ASN A C 1
ATOM 648 O O . ASN A 1 79 ? -16.518 0.026 22.090 1.00 91.81 79 ASN A O 1
ATOM 652 N N . SER A 1 80 ? -17.294 -1.774 23.162 1.00 93.50 80 SER A N 1
ATOM 653 C CA . SER A 1 80 ? -16.024 -2.018 23.855 1.00 93.50 80 SER A CA 1
ATOM 654 C C . SER A 1 80 ? -14.931 -2.518 22.902 1.00 93.50 80 SER A C 1
ATOM 656 O O . SER A 1 80 ? -15.193 -3.290 21.974 1.00 93.50 80 SER A O 1
ATOM 658 N N . ILE A 1 81 ? -13.667 -2.192 23.193 1.00 93.44 81 ILE A N 1
ATOM 659 C CA . ILE A 1 81 ? -12.493 -2.674 22.435 1.00 93.44 81 ILE A CA 1
ATOM 660 C C . ILE A 1 81 ? -12.471 -4.204 22.317 1.00 93.44 81 ILE A C 1
ATOM 662 O O . ILE A 1 81 ? -12.105 -4.750 21.276 1.00 93.44 81 ILE A O 1
ATOM 666 N N . ARG A 1 82 ? -12.872 -4.910 23.382 1.00 95.38 82 ARG A N 1
ATOM 667 C CA . ARG A 1 82 ? -12.926 -6.377 23.405 1.00 95.38 82 ARG A CA 1
ATOM 668 C C . ARG A 1 82 ? -13.974 -6.922 22.432 1.00 95.38 82 ARG A C 1
ATOM 670 O O . ARG A 1 82 ? -13.669 -7.875 21.721 1.00 95.38 82 ARG A O 1
ATOM 677 N N . SER A 1 83 ? -15.155 -6.302 22.364 1.00 94.25 83 SER A N 1
ATOM 678 C CA . SER A 1 83 ? -16.219 -6.711 21.435 1.00 94.25 83 SER A CA 1
ATOM 679 C C . SER A 1 83 ? -15.815 -6.514 19.970 1.00 94.25 83 SER A C 1
ATOM 681 O O . SER A 1 83 ? -15.939 -7.439 19.171 1.00 94.25 83 SER A O 1
ATOM 683 N N . MET A 1 84 ? -15.207 -5.369 19.639 1.00 93.44 84 MET A N 1
ATOM 684 C CA . MET A 1 84 ? -14.687 -5.097 18.295 1.00 93.44 84 MET A CA 1
ATOM 685 C C . MET A 1 84 ? -13.596 -6.097 17.890 1.00 93.44 84 MET A C 1
ATOM 687 O O . MET A 1 84 ? -13.536 -6.546 16.749 1.00 93.44 84 MET A O 1
ATOM 691 N N . ALA A 1 85 ? -12.728 -6.466 18.835 1.00 95.19 85 ALA A N 1
ATOM 692 C CA . ALA A 1 85 ? -11.648 -7.424 18.615 1.00 95.19 85 ALA A CA 1
ATOM 693 C C . ALA A 1 85 ? -12.173 -8.824 18.303 1.00 95.19 85 ALA A C 1
ATOM 695 O O . ALA A 1 85 ? -11.673 -9.463 17.376 1.00 95.19 85 ALA A O 1
ATOM 696 N N . ALA A 1 86 ? -13.192 -9.269 19.040 1.00 95.25 86 ALA A N 1
ATOM 697 C CA . ALA A 1 86 ? -13.863 -10.534 18.777 1.00 95.25 86 ALA A CA 1
ATOM 698 C C . ALA A 1 86 ? -14.540 -10.532 17.397 1.00 95.25 86 ALA A C 1
ATOM 700 O O . ALA A 1 86 ? -14.341 -11.474 16.635 1.00 95.25 86 ALA A O 1
ATOM 701 N N . LEU A 1 87 ? -15.252 -9.453 17.047 1.00 93.12 87 LEU A N 1
ATOM 702 C CA . LEU A 1 87 ? -15.934 -9.314 15.755 1.00 93.12 87 LEU A CA 1
ATOM 703 C C . LEU A 1 87 ? -14.959 -9.365 14.569 1.00 93.12 87 LEU A C 1
ATOM 705 O O . LEU A 1 87 ? -15.210 -10.051 13.585 1.00 93.12 87 LEU A O 1
ATOM 709 N N . LEU A 1 88 ? -13.835 -8.652 14.666 1.00 92.88 88 LEU A N 1
ATOM 710 C CA . LEU A 1 88 ? -12.852 -8.548 13.583 1.00 92.88 88 LEU A CA 1
ATOM 711 C C . LEU A 1 88 ? -11.814 -9.680 13.584 1.00 92.88 88 LEU A C 1
ATOM 713 O O . LEU A 1 88 ? -10.945 -9.714 12.713 1.00 92.88 88 LEU A O 1
ATOM 717 N N . GLY A 1 89 ? -11.831 -10.573 14.579 1.00 94.25 89 GLY A N 1
ATOM 718 C CA . GLY A 1 89 ? -10.794 -11.596 14.748 1.00 94.25 89 GLY A CA 1
ATOM 719 C C . GLY A 1 89 ? -9.395 -10.999 14.959 1.00 94.25 89 GLY A C 1
ATOM 720 O O . GLY A 1 89 ? -8.389 -11.563 14.522 1.00 94.25 89 GLY A O 1
ATOM 721 N N . ARG A 1 90 ? -9.308 -9.824 15.594 1.00 94.44 90 ARG A N 1
ATOM 722 C CA . ARG A 1 90 ? -8.050 -9.100 15.838 1.00 94.44 90 ARG A CA 1
ATOM 723 C C . ARG A 1 90 ? -7.742 -9.024 17.325 1.00 94.44 90 ARG A C 1
ATOM 725 O O . ARG A 1 90 ? -8.620 -9.064 18.174 1.00 94.44 90 ARG A O 1
ATOM 732 N N . ALA A 1 91 ? -6.466 -8.852 17.661 1.00 94.62 91 ALA A N 1
ATOM 733 C CA . ALA A 1 91 ? -6.079 -8.603 19.045 1.00 94.62 91 ALA A CA 1
ATOM 734 C C . ALA A 1 91 ? -6.638 -7.255 19.535 1.00 94.62 91 ALA A C 1
ATOM 736 O O . ALA A 1 91 ? -6.507 -6.238 18.852 1.00 94.62 91 ALA A O 1
ATOM 737 N N . ALA A 1 92 ? -7.160 -7.217 20.765 1.00 95.25 92 ALA A N 1
ATOM 738 C CA . ALA A 1 92 ? -7.652 -5.988 21.400 1.00 95.25 92 ALA A CA 1
ATOM 739 C C . ALA A 1 92 ? -6.600 -4.863 21.428 1.00 95.25 92 ALA A C 1
ATOM 741 O O . ALA A 1 92 ? -6.925 -3.693 21.231 1.00 95.25 92 ALA A O 1
ATOM 742 N N . SER A 1 93 ? -5.316 -5.213 21.580 1.00 94.81 93 SER A N 1
ATOM 743 C CA . SER A 1 93 ? -4.216 -4.242 21.528 1.00 94.81 93 SER A CA 1
ATOM 744 C C . SER A 1 93 ? -4.051 -3.593 20.148 1.00 94.81 93 SER A C 1
ATOM 746 O O . SER A 1 93 ? -3.604 -2.453 20.061 1.00 94.81 93 SER A O 1
ATOM 748 N N . THR A 1 94 ? -4.428 -4.276 19.062 1.00 94.94 94 THR A N 1
ATOM 749 C CA . THR A 1 94 ? -4.407 -3.710 17.704 1.00 94.94 94 THR A CA 1
ATOM 750 C C . THR A 1 94 ? -5.474 -2.639 17.543 1.00 94.94 94 THR A C 1
ATOM 752 O O . THR A 1 94 ? -5.167 -1.565 17.033 1.00 94.94 94 THR A O 1
ATOM 755 N N . ILE A 1 95 ? -6.684 -2.895 18.038 1.00 94.44 95 ILE A N 1
ATOM 756 C CA . ILE A 1 95 ? -7.792 -1.937 17.986 1.00 94.44 95 ILE A CA 1
ATOM 757 C C . ILE A 1 95 ? -7.504 -0.732 18.879 1.00 94.44 95 ILE A C 1
ATOM 759 O O . ILE A 1 95 ? -7.582 0.399 18.415 1.00 94.44 95 ILE A O 1
ATOM 763 N N . SER A 1 96 ? -7.056 -0.962 20.116 1.00 94.06 96 SER A N 1
ATOM 764 C CA . SER A 1 96 ? -6.657 0.114 21.033 1.00 94.06 96 SER A CA 1
ATOM 765 C C . SER A 1 96 ? -5.587 1.030 20.423 1.00 94.06 96 SER A C 1
ATOM 767 O O . SER A 1 96 ? -5.711 2.253 20.467 1.00 94.06 96 SER A O 1
ATOM 769 N N . ARG A 1 97 ? -4.557 0.457 19.778 1.00 93.38 97 ARG A N 1
ATOM 770 C CA . ARG A 1 97 ? -3.531 1.244 19.074 1.00 93.38 97 ARG A CA 1
ATOM 771 C C . ARG A 1 97 ? -4.095 2.036 17.897 1.00 93.38 97 ARG A C 1
ATOM 773 O O . ARG A 1 97 ? -3.628 3.144 17.660 1.00 93.38 97 ARG A O 1
ATOM 780 N N . GLU A 1 98 ? -5.039 1.475 17.146 1.00 93.94 98 GLU A N 1
ATOM 781 C CA . GLU A 1 98 ? -5.682 2.181 16.034 1.00 93.94 98 GLU A CA 1
ATOM 782 C C . GLU A 1 98 ? -6.511 3.367 16.539 1.00 93.94 98 GLU A C 1
ATOM 784 O O . GLU A 1 98 ? -6.344 4.470 16.027 1.00 93.94 98 GLU A O 1
ATOM 789 N N . ILE A 1 99 ? -7.318 3.177 17.586 1.00 91.75 99 ILE A N 1
ATOM 790 C CA . ILE A 1 99 ? -8.114 4.247 18.208 1.00 91.75 99 ILE A CA 1
ATOM 791 C C . ILE A 1 99 ? -7.193 5.357 18.728 1.00 91.75 99 ILE A C 1
ATOM 793 O O . ILE A 1 99 ? -7.354 6.518 18.354 1.00 91.75 99 ILE A O 1
ATOM 797 N N . LYS A 1 100 ? -6.154 4.994 19.495 1.00 91.50 100 LYS A N 1
ATOM 798 C CA . LYS A 1 100 ? -5.174 5.949 20.032 1.00 91.50 100 LYS A CA 1
ATOM 799 C C . LYS A 1 100 ? -4.454 6.729 18.930 1.00 91.50 100 LYS A C 1
ATOM 801 O O . LYS A 1 100 ? -4.219 7.924 19.081 1.00 91.50 100 LYS A O 1
ATOM 806 N N . ARG A 1 101 ? -4.090 6.074 17.820 1.00 90.00 101 ARG A N 1
ATOM 807 C CA . ARG A 1 101 ? -3.406 6.732 16.691 1.00 90.00 101 ARG A CA 1
ATOM 808 C C . ARG A 1 101 ? -4.283 7.796 16.029 1.00 90.00 101 ARG A C 1
ATOM 810 O O . ARG A 1 101 ? -3.748 8.798 15.574 1.00 90.00 101 ARG A O 1
ATOM 817 N N . ASN A 1 102 ? -5.593 7.573 15.978 1.00 88.88 102 ASN A N 1
ATOM 818 C CA . ASN A 1 102 ? -6.551 8.481 15.349 1.00 88.88 102 ASN A CA 1
ATOM 819 C C . ASN A 1 102 ? -7.217 9.441 16.356 1.00 88.88 102 ASN A C 1
ATOM 821 O O . ASN A 1 102 ? -8.221 10.064 16.029 1.00 88.88 102 ASN A O 1
ATOM 825 N N . GLY A 1 103 ? -6.664 9.573 17.569 1.00 77.88 103 GLY A N 1
ATOM 826 C CA . GLY A 1 103 ? -7.112 10.556 18.561 1.00 77.88 103 GLY A CA 1
ATOM 827 C C . GLY A 1 103 ? -8.383 10.188 19.331 1.00 77.88 103 GLY A C 1
ATOM 828 O O . GLY A 1 103 ? -8.926 11.044 20.021 1.00 77.88 103 GLY A O 1
ATOM 829 N N . GLY A 1 104 ? -8.860 8.942 19.247 1.00 66.56 104 GLY A N 1
ATOM 830 C CA . GLY A 1 104 ? -9.998 8.494 20.050 1.00 66.56 104 GLY A CA 1
ATOM 831 C C . GLY A 1 104 ? -9.620 8.309 21.523 1.00 66.56 104 GLY A C 1
ATOM 832 O O . GLY A 1 104 ? -8.531 7.816 21.833 1.00 66.56 104 GLY A O 1
ATOM 833 N N . GLN A 1 105 ? -10.521 8.695 22.430 1.00 60.28 105 GLN A N 1
ATOM 834 C CA . GLN A 1 105 ? -10.425 8.331 23.844 1.00 60.28 105 GLN A CA 1
ATOM 835 C C . GLN A 1 105 ? -10.878 6.873 23.997 1.00 60.28 105 GLN A C 1
ATOM 837 O O . GLN A 1 105 ? -11.887 6.474 23.416 1.00 60.28 105 GLN A O 1
ATOM 842 N N . GLY A 1 106 ? -10.038 6.069 24.654 1.00 53.25 106 GLY A N 1
ATOM 843 C CA . GLY A 1 106 ? -10.235 4.626 24.825 1.00 53.25 106 GLY A CA 1
ATOM 844 C C . GLY A 1 106 ? -11.292 4.270 25.853 1.00 53.25 106 GLY A C 1
ATOM 845 O O . GLY A 1 106 ? -11.551 5.112 26.738 1.00 53.25 106 GLY A O 1
#

Foldseek 3Di:
DDDDDDDDDDPVLLVQLLVCLVVVHDLCVNQVVVVHDSVVSCVVCVVVPNDDDDDDDDDPLDDDPVLLVLLVVCVVVVHDLVVSCVVVVHDSVNSVVSCVVVPHDD

Secondary structure (DSSP, 8-state):
--PPPPPPPPHHHHHHHHHHHHHT--HHHHHHTTTS-HHHHHHHHHTTTTSPPPPP---TTSPPHHHHHHHHHHHHTT--HHHHHHHHT--HHHHHHHHHHTT---

Radius of gyration: 22.58 Å; chains: 1; bounding box: 43×37×51 Å